Protein AF-A0A0F5JYS4-F1 (afdb_monomer_lite)

Sequence (80 aa):
MPWCAPMTVEEFHRRRTELLDLIEEIAGLEGWVDNDLYEVLRQAIDGPVSDLMPNLHYFREHVVQSRNRANSLDRSHRRI

Secondary structure (DSSP, 8-state):
---PPP--HHHHHHHHHHHHHHHHHHHHHHT--HHHHHHHHHHHHHS-GGGHHHHHHHHHHHHHHHHHHHHHHHHHHTT-

Foldseek 3Di:
DPDDDDDDPVRLVVLLVLLLVLLVLLCVLVVPDPVVSVVVNVCSVVDDSVCSVVSSVVSVVSNVVSVVVVVVVVVVVVPD

Radius of gyration: 15.45 Å; chains: 1; bounding box: 31×28×52 Å

pLDDT: mean 88.75, std 12.2, range [48.56, 97.94]

Organism: NCBI:txid28092

Structure (mmCIF, N/CA/C/O backbone):
data_AF-A0A0F5JYS4-F1
#
_entry.id   AF-A0A0F5JYS4-F1
#
loop_
_atom_site.group_PDB
_atom_site.id
_atom_site.type_symbol
_atom_site.label_atom_id
_atom_site.label_alt_id
_atom_site.label_comp_id
_atom_site.label_asym_id
_atom_site.label_entity_id
_atom_site.label_seq_id
_atom_site.pdbx_PDB_ins_code
_atom_site.Cartn_x
_atom_site.Cartn_y
_atom_site.Cartn_z
_atom_site.occupancy
_atom_site.B_iso_or_equiv
_atom_site.auth_seq_id
_atom_site.auth_comp_id
_atom_site.auth_asym_id
_atom_site.auth_atom_id
_atom_site.pdbx_PDB_model_num
ATOM 1 N N . MET A 1 1 ? -3.745 4.143 -24.898 1.00 48.56 1 MET A N 1
ATOM 2 C CA . MET A 1 1 ? -2.859 3.803 -23.765 1.00 48.56 1 MET A CA 1
ATOM 3 C C . MET A 1 1 ? -2.292 5.098 -23.215 1.00 48.56 1 MET A C 1
ATOM 5 O O . MET A 1 1 ? -1.645 5.792 -23.996 1.00 48.56 1 MET A O 1
ATOM 9 N N . PRO A 1 2 ? -2.570 5.494 -21.961 1.00 58.25 2 PRO A N 1
ATOM 10 C CA . PRO A 1 2 ? -1.928 6.673 -21.409 1.00 58.25 2 PRO A CA 1
ATOM 11 C C . PRO A 1 2 ? -0.483 6.290 -21.084 1.00 58.25 2 PRO A C 1
ATOM 13 O O . PRO A 1 2 ? -0.220 5.406 -20.273 1.00 58.25 2 PRO A O 1
ATOM 16 N N . TRP A 1 3 ? 0.444 6.899 -21.816 1.00 56.09 3 TRP A N 1
ATOM 17 C CA . TRP A 1 3 ? 1.882 6.774 -21.623 1.00 56.09 3 TRP A CA 1
ATOM 18 C C . TRP A 1 3 ? 2.244 7.189 -20.194 1.00 56.09 3 TRP A C 1
ATOM 20 O O . TRP A 1 3 ? 2.184 8.369 -19.856 1.00 56.09 3 TRP A O 1
ATOM 30 N N . CYS A 1 4 ? 2.624 6.234 -19.348 1.00 61.47 4 CYS A N 1
ATOM 31 C CA . CYS A 1 4 ? 3.329 6.574 -18.122 1.00 61.47 4 CYS A CA 1
ATOM 32 C C . CYS A 1 4 ? 4.741 7.034 -18.507 1.00 61.47 4 CYS A C 1
ATOM 34 O O . CYS A 1 4 ? 5.357 6.460 -19.409 1.00 61.47 4 CYS A O 1
ATOM 36 N N . ALA A 1 5 ? 5.253 8.070 -17.840 1.00 69.88 5 ALA A N 1
ATOM 37 C CA . ALA A 1 5 ? 6.647 8.460 -18.003 1.00 69.88 5 ALA A CA 1
ATOM 38 C C . ALA A 1 5 ? 7.553 7.242 -17.727 1.00 69.88 5 ALA A C 1
ATOM 40 O O . ALA A 1 5 ? 7.243 6.465 -16.812 1.00 69.88 5 ALA A O 1
ATOM 41 N N . PRO A 1 6 ? 8.637 7.049 -18.500 1.00 73.19 6 PRO A N 1
ATOM 42 C CA . PRO A 1 6 ? 9.559 5.945 -18.272 1.00 73.19 6 PRO A CA 1
ATOM 43 C C . PRO A 1 6 ? 10.066 5.982 -16.827 1.00 73.19 6 PRO A C 1
ATOM 45 O O . PRO A 1 6 ? 10.483 7.025 -16.323 1.00 73.19 6 PRO A O 1
ATOM 48 N N . MET A 1 7 ? 9.981 4.836 -16.156 1.00 85.69 7 MET A N 1
ATOM 49 C CA . MET A 1 7 ? 10.321 4.659 -14.748 1.00 85.69 7 MET A CA 1
ATOM 50 C C . MET A 1 7 ? 11.558 3.770 -14.639 1.00 85.69 7 MET A C 1
ATOM 52 O O . MET A 1 7 ? 11.678 2.788 -15.372 1.00 85.69 7 MET A O 1
ATOM 56 N N . THR A 1 8 ? 12.479 4.099 -13.734 1.00 91.75 8 THR A N 1
ATOM 57 C CA . THR A 1 8 ? 13.610 3.215 -13.427 1.00 91.75 8 THR A CA 1
ATOM 58 C C . THR A 1 8 ? 13.144 2.032 -12.576 1.00 91.75 8 THR A C 1
ATOM 60 O O . THR A 1 8 ? 12.116 2.094 -11.904 1.00 91.75 8 THR A O 1
ATOM 63 N N . VAL A 1 9 ? 13.916 0.945 -12.571 1.00 91.56 9 VAL A N 1
ATOM 64 C CA . VAL A 1 9 ? 13.629 -0.228 -11.725 1.00 91.56 9 VAL A CA 1
ATOM 65 C C . VAL A 1 9 ? 13.635 0.144 -10.237 1.00 91.56 9 VAL A C 1
ATOM 67 O O . VAL A 1 9 ? 12.778 -0.300 -9.481 1.00 91.56 9 VAL A O 1
ATOM 70 N N . GLU A 1 10 ? 14.556 1.013 -9.821 1.00 94.62 10 GLU A N 1
ATOM 71 C CA . GLU A 1 10 ? 14.615 1.532 -8.451 1.00 94.62 10 GLU A CA 1
ATOM 72 C C . GLU A 1 10 ? 13.353 2.321 -8.083 1.00 94.62 10 GLU A C 1
ATOM 74 O O . GLU A 1 10 ? 12.752 2.087 -7.035 1.00 94.62 10 GLU A O 1
ATOM 79 N N . GLU A 1 11 ? 12.902 3.205 -8.975 1.00 92.56 11 GLU A N 1
ATOM 80 C CA . GLU A 1 11 ? 11.680 3.979 -8.773 1.00 92.56 11 GLU A CA 1
ATOM 81 C C . GLU A 1 11 ? 10.451 3.069 -8.677 1.00 92.56 11 GLU A C 1
ATOM 83 O O . GLU A 1 11 ? 9.571 3.305 -7.848 1.00 92.56 11 GLU A O 1
ATOM 88 N N . PHE A 1 12 ? 10.414 2.005 -9.483 1.00 92.31 12 PHE A N 1
ATOM 89 C CA . PHE A 1 12 ? 9.370 0.989 -9.416 1.00 92.31 12 PHE A CA 1
ATOM 90 C C . PHE A 1 12 ? 9.351 0.289 -8.058 1.00 92.31 12 PHE A C 1
ATOM 92 O O . PHE A 1 12 ? 8.297 0.220 -7.429 1.00 92.31 12 PHE A O 1
ATOM 99 N N . HIS A 1 13 ? 10.501 -0.185 -7.572 1.00 94.00 13 HIS A N 1
ATOM 100 C CA . HIS A 1 13 ? 10.575 -0.841 -6.267 1.00 94.00 13 HIS A CA 1
ATOM 101 C C . HIS A 1 13 ? 10.181 0.099 -5.134 1.00 94.00 13 HIS A C 1
ATOM 103 O O . HIS A 1 13 ? 9.379 -0.290 -4.291 1.00 94.00 13 HIS A O 1
ATOM 109 N N . ARG A 1 14 ? 10.655 1.349 -5.157 1.00 95.69 14 ARG A N 1
ATOM 110 C CA . ARG A 1 14 ? 10.286 2.358 -4.159 1.00 95.69 14 ARG A CA 1
ATOM 111 C C . ARG A 1 14 ? 8.776 2.588 -4.112 1.00 95.69 14 ARG A C 1
ATOM 113 O O . ARG A 1 14 ? 8.182 2.571 -3.041 1.00 95.69 14 ARG A O 1
ATOM 120 N N . ARG A 1 15 ? 8.153 2.773 -5.277 1.00 95.12 15 ARG A N 1
ATOM 121 C CA . ARG A 1 15 ? 6.701 2.966 -5.406 1.00 95.12 15 ARG A CA 1
ATOM 122 C C . ARG A 1 15 ? 5.908 1.734 -4.995 1.00 95.12 15 ARG A C 1
ATOM 124 O O . ARG A 1 15 ? 4.833 1.862 -4.424 1.00 95.12 15 ARG A O 1
ATOM 131 N N . ARG A 1 16 ? 6.425 0.539 -5.277 1.00 95.38 16 ARG A N 1
ATOM 132 C CA . ARG A 1 16 ? 5.799 -0.711 -4.850 1.00 95.38 16 ARG A CA 1
ATOM 133 C C . ARG A 1 16 ? 5.860 -0.872 -3.336 1.00 95.38 16 ARG A C 1
ATOM 135 O O . ARG A 1 16 ? 4.843 -1.215 -2.758 1.00 95.38 16 ARG A O 1
ATOM 142 N N . THR A 1 17 ? 6.995 -0.589 -2.702 1.00 97.06 17 THR A N 1
ATOM 143 C CA . THR A 1 17 ? 7.098 -0.575 -1.236 1.00 97.06 17 THR A CA 1
ATOM 144 C C . THR A 1 17 ? 6.107 0.412 -0.633 1.00 97.06 17 THR A C 1
ATOM 146 O O . THR A 1 17 ? 5.329 0.022 0.225 1.00 97.06 17 THR A O 1
ATOM 149 N N . GLU A 1 18 ? 6.036 1.634 -1.168 1.00 97.38 18 GLU A N 1
ATOM 150 C CA . GLU A 1 18 ? 5.054 2.625 -0.716 1.00 97.38 18 GLU A CA 1
ATOM 151 C C . GLU A 1 18 ? 3.609 2.110 -0.824 1.00 97.38 18 GLU A C 1
ATOM 153 O O . GLU A 1 18 ? 2.803 2.327 0.076 1.00 97.38 18 GLU A O 1
ATOM 158 N N . LEU A 1 19 ? 3.266 1.415 -1.912 1.00 97.56 19 LEU A N 1
ATOM 159 C CA . LEU A 1 19 ? 1.937 0.831 -2.073 1.00 97.56 19 LEU A CA 1
ATOM 160 C C . LEU A 1 19 ? 1.634 -0.207 -0.982 1.00 97.56 19 LEU A C 1
ATOM 162 O O . LEU A 1 19 ? 0.529 -0.204 -0.448 1.00 97.56 19 LEU A O 1
ATOM 166 N N . LEU A 1 20 ? 2.591 -1.077 -0.652 1.00 97.62 20 LEU A N 1
ATOM 167 C CA . LEU A 1 20 ? 2.408 -2.088 0.394 1.00 97.62 20 LEU A CA 1
ATOM 168 C C . LEU A 1 20 ? 2.245 -1.434 1.772 1.00 97.62 20 LEU A C 1
ATOM 170 O O . LEU A 1 20 ? 1.309 -1.783 2.487 1.00 97.62 20 LEU A O 1
ATOM 174 N N . ASP A 1 21 ? 3.063 -0.427 2.087 1.00 97.94 21 ASP A N 1
ATOM 175 C CA . ASP A 1 21 ? 2.969 0.320 3.347 1.00 97.94 21 ASP A CA 1
ATOM 176 C C . ASP A 1 21 ? 1.585 0.980 3.506 1.00 97.94 21 ASP A C 1
ATOM 178 O O . ASP A 1 21 ? 0.979 0.937 4.577 1.00 97.94 21 ASP A O 1
ATOM 182 N N . LEU A 1 22 ? 1.041 1.561 2.429 1.00 97.75 22 LEU A N 1
ATOM 183 C CA . LEU A 1 22 ? -0.295 2.168 2.443 1.00 97.75 22 LEU A CA 1
ATOM 184 C C . LEU A 1 22 ? -1.417 1.134 2.629 1.00 97.75 22 LEU A C 1
ATOM 186 O O . LEU A 1 22 ? -2.420 1.441 3.276 1.00 97.75 22 LEU A O 1
ATOM 190 N N . ILE A 1 23 ? -1.267 -0.068 2.061 1.00 97.69 23 ILE A N 1
ATOM 191 C CA . ILE A 1 23 ? -2.228 -1.171 2.216 1.00 97.69 23 ILE A CA 1
ATOM 192 C C . ILE A 1 23 ? -2.233 -1.683 3.664 1.00 97.69 23 ILE A C 1
ATOM 194 O O . ILE A 1 23 ? -3.297 -1.892 4.245 1.00 97.69 23 ILE A O 1
ATOM 198 N N . GLU A 1 24 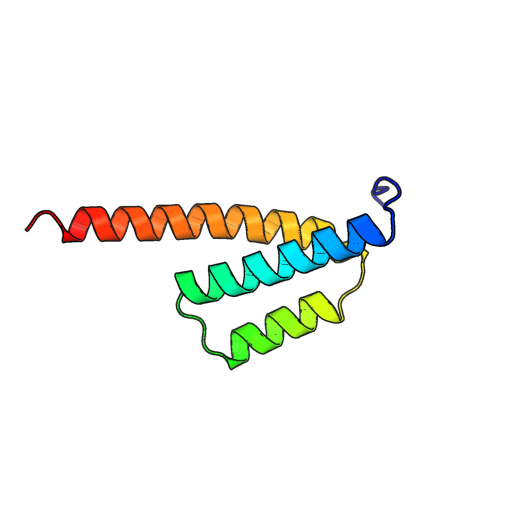? -1.063 -1.859 4.273 1.00 96.75 24 GLU A N 1
ATOM 199 C CA . GLU A 1 24 ? -0.971 -2.253 5.683 1.00 96.75 24 GLU A CA 1
ATOM 200 C C . GLU A 1 24 ? -1.554 -1.175 6.600 1.00 96.75 24 GLU A C 1
ATOM 202 O O . GLU A 1 24 ? -2.286 -1.471 7.548 1.00 96.75 24 GLU A O 1
ATOM 207 N N . GLU A 1 25 ? -1.287 0.094 6.291 1.00 96.31 25 GLU A N 1
ATOM 208 C CA . GLU A 1 25 ? -1.814 1.199 7.071 1.00 96.31 25 GLU A CA 1
ATOM 209 C C . GLU A 1 25 ? -3.346 1.269 7.022 1.00 96.31 25 GLU A C 1
ATOM 211 O O . GLU A 1 25 ? -3.988 1.392 8.070 1.00 96.31 25 GLU A O 1
ATOM 216 N N . ILE A 1 26 ? -3.948 1.196 5.829 1.00 95.88 26 ILE A N 1
ATOM 217 C CA . ILE A 1 26 ? -5.410 1.248 5.705 1.00 95.88 26 ILE A CA 1
ATOM 218 C C . ILE A 1 26 ? -6.060 0.051 6.405 1.00 95.88 26 ILE A C 1
ATOM 220 O O . ILE A 1 26 ? -7.051 0.231 7.111 1.00 95.88 26 ILE A O 1
ATOM 224 N N . ALA A 1 27 ? -5.455 -1.136 6.305 1.00 96.31 27 ALA A N 1
ATOM 225 C CA . ALA A 1 27 ? -5.927 -2.330 6.991 1.00 96.31 27 ALA A CA 1
ATOM 226 C C . ALA A 1 27 ? -5.944 -2.141 8.514 1.00 96.31 27 ALA A C 1
ATOM 228 O O . ALA A 1 27 ? -6.932 -2.478 9.167 1.00 96.31 27 ALA A O 1
ATOM 229 N N . GLY A 1 28 ? -4.896 -1.530 9.075 1.00 94.69 28 GLY A N 1
ATOM 230 C CA . GLY A 1 28 ? -4.844 -1.181 10.494 1.00 94.69 28 GLY A CA 1
ATOM 231 C C . GLY A 1 28 ? -5.876 -0.122 10.899 1.00 94.69 28 GLY A C 1
ATOM 232 O O . GLY A 1 28 ? -6.493 -0.235 11.958 1.00 94.69 28 GLY A O 1
ATOM 233 N N . LEU A 1 29 ? -6.098 0.894 10.059 1.00 93.12 29 LEU A N 1
ATOM 234 C CA . LEU A 1 29 ? -7.078 1.957 10.319 1.00 93.12 29 LEU A CA 1
ATOM 235 C C . LEU A 1 29 ? -8.529 1.461 10.265 1.00 93.12 29 LEU A C 1
ATOM 237 O O . LEU A 1 29 ? -9.380 1.983 10.987 1.00 93.12 29 LEU A O 1
ATOM 241 N N . GLU A 1 30 ? -8.818 0.487 9.408 1.00 92.44 30 GLU A N 1
ATOM 242 C CA . GLU A 1 30 ? -10.170 -0.028 9.177 1.00 92.44 30 GLU A CA 1
ATOM 243 C C . GLU A 1 30 ? -10.456 -1.3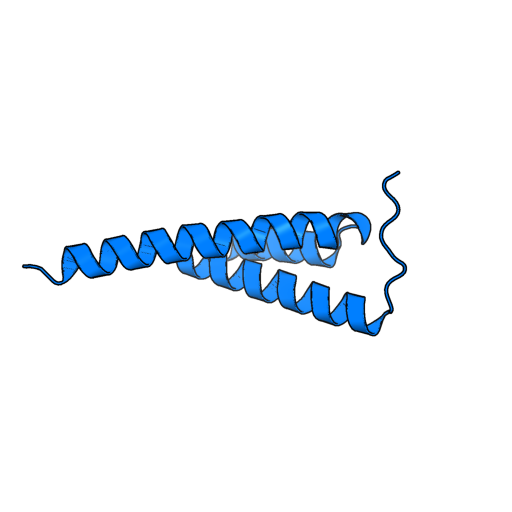50 9.893 1.00 92.44 30 GLU A C 1
ATOM 245 O O . GLU A 1 30 ? -11.606 -1.787 9.928 1.00 92.44 30 GLU A O 1
ATOM 250 N N . GLY A 1 31 ? -9.439 -1.960 10.505 1.00 94.25 31 GLY A N 1
ATOM 251 C CA . GLY A 1 31 ? -9.572 -3.219 11.232 1.00 94.25 31 GLY A CA 1
ATOM 252 C C . GLY A 1 31 ? -9.846 -4.403 10.310 1.00 94.25 31 GLY A C 1
ATOM 253 O O . GLY A 1 31 ? -10.690 -5.241 10.628 1.00 94.25 31 GLY A O 1
ATOM 254 N N . TRP A 1 32 ? -9.175 -4.453 9.157 1.00 95.88 32 TRP A N 1
ATOM 255 C CA . TRP A 1 32 ? -9.286 -5.585 8.239 1.00 95.88 32 TRP A CA 1
ATOM 256 C C . TRP A 1 32 ? -8.807 -6.873 8.912 1.00 95.88 32 TRP A C 1
ATO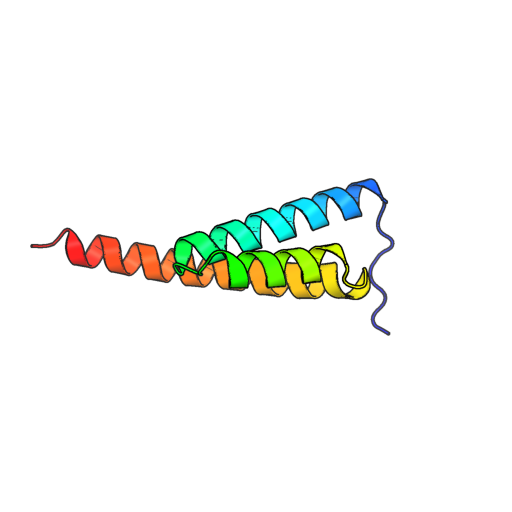M 258 O O . TRP A 1 32 ? -7.915 -6.858 9.762 1.00 95.88 32 TRP A O 1
ATOM 268 N N . VAL A 1 33 ? -9.389 -8.003 8.512 1.00 96.06 33 VAL A N 1
ATOM 269 C CA . VAL A 1 33 ? -8.896 -9.318 8.933 1.00 96.06 33 VAL A CA 1
ATOM 270 C C . VAL A 1 33 ? -7.669 -9.713 8.111 1.00 96.06 33 VAL A C 1
ATOM 272 O O . VAL A 1 33 ? -7.557 -9.353 6.939 1.00 96.06 33 VAL A O 1
ATOM 275 N N . ASP A 1 34 ? -6.772 -10.508 8.701 1.00 94.50 34 ASP A N 1
ATOM 276 C CA . ASP A 1 34 ? -5.496 -10.895 8.077 1.00 94.50 34 ASP A CA 1
ATOM 277 C C . ASP A 1 34 ? -5.656 -11.526 6.684 1.00 94.50 34 ASP A C 1
ATOM 279 O O . ASP A 1 34 ? -4.813 -11.319 5.812 1.00 94.50 34 ASP A O 1
ATOM 283 N N . ASN A 1 35 ? -6.743 -12.273 6.450 1.00 96.31 35 ASN A N 1
ATOM 284 C CA . ASN A 1 35 ? -7.009 -12.880 5.144 1.00 96.31 35 ASN A CA 1
ATOM 285 C C . ASN A 1 35 ? -7.255 -11.824 4.055 1.00 96.31 35 ASN A C 1
ATOM 287 O O . ASN A 1 35 ? -6.720 -11.946 2.956 1.00 96.31 35 ASN A O 1
ATOM 291 N N . ASP A 1 36 ? -8.010 -10.771 4.372 1.00 95.81 36 ASP A N 1
ATOM 292 C CA . ASP A 1 36 ? -8.321 -9.698 3.424 1.00 95.81 36 ASP A CA 1
ATOM 293 C C . ASP A 1 36 ? -7.058 -8.887 3.108 1.00 95.81 36 ASP A C 1
ATOM 295 O O . ASP A 1 36 ? -6.760 -8.613 1.944 1.00 95.81 36 ASP A O 1
ATOM 299 N N . LEU A 1 37 ? -6.256 -8.577 4.135 1.00 96.00 37 LEU A N 1
ATOM 300 C CA . LEU A 1 37 ? -4.955 -7.930 3.956 1.00 96.00 37 LEU A CA 1
ATOM 301 C C . LEU A 1 37 ? -4.037 -8.772 3.057 1.00 96.00 37 LEU A C 1
ATOM 303 O O . LEU A 1 37 ? -3.447 -8.252 2.109 1.00 96.00 37 LEU A O 1
ATOM 307 N N . TYR A 1 38 ? -3.942 -10.076 3.321 1.00 97.00 38 TYR A N 1
ATOM 308 C CA . TYR A 1 38 ? -3.110 -10.982 2.537 1.00 97.00 38 TYR A CA 1
ATOM 309 C C . TYR A 1 38 ? -3.528 -11.027 1.062 1.00 97.00 38 TYR A C 1
ATOM 311 O O . TYR A 1 38 ? -2.672 -10.949 0.177 1.00 97.00 38 TYR A O 1
ATOM 319 N N . GLU A 1 39 ? -4.827 -11.121 0.777 1.00 97.00 39 GLU A N 1
ATOM 320 C CA . GLU A 1 39 ? -5.333 -11.153 -0.597 1.00 97.00 39 GLU A CA 1
ATOM 321 C C . GLU A 1 39 ? -5.004 -9.867 -1.363 1.00 97.00 39 GLU A C 1
ATOM 323 O O . GLU A 1 39 ? -4.539 -9.931 -2.508 1.00 97.00 39 GLU A O 1
ATOM 328 N N . VAL A 1 40 ? -5.174 -8.708 -0.725 1.00 96.31 40 VAL A N 1
ATOM 329 C CA . VAL A 1 40 ? -4.881 -7.405 -1.336 1.00 96.31 40 VAL A CA 1
ATOM 330 C C . VAL A 1 40 ? -3.377 -7.216 -1.554 1.00 96.31 40 VAL A C 1
ATOM 332 O O . VAL A 1 40 ? -2.967 -6.800 -2.641 1.00 96.31 40 VAL A O 1
ATOM 335 N N . LEU A 1 41 ? -2.536 -7.582 -0.579 1.00 96.44 41 LEU A N 1
ATOM 336 C CA . LEU A 1 41 ? -1.076 -7.544 -0.728 1.00 96.44 41 LEU A CA 1
ATOM 337 C C . LEU A 1 41 ? -0.607 -8.463 -1.858 1.00 96.44 41 LEU A C 1
ATOM 339 O O . LEU A 1 41 ? 0.201 -8.053 -2.693 1.00 96.44 41 LEU A O 1
ATOM 343 N N . ARG A 1 42 ? -1.144 -9.687 -1.932 1.00 96.19 42 ARG A N 1
ATOM 344 C CA . ARG A 1 42 ? -0.824 -10.634 -3.006 1.00 96.19 42 ARG A CA 1
ATOM 345 C C . ARG A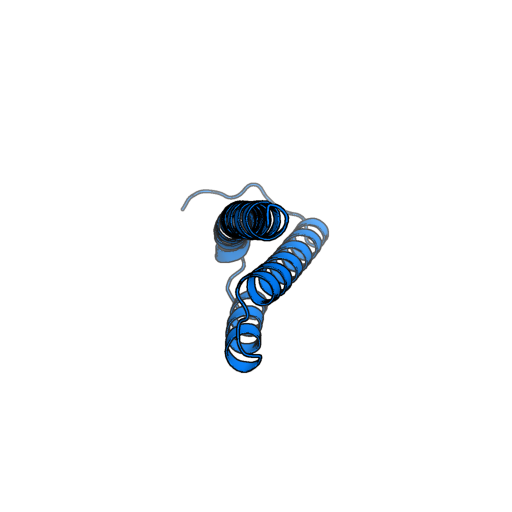 1 42 ? -1.170 -10.047 -4.372 1.00 96.19 42 ARG A C 1
ATOM 347 O O . ARG A 1 42 ? -0.343 -10.086 -5.278 1.00 96.19 42 ARG A O 1
ATOM 354 N N . GLN A 1 43 ? -2.346 -9.437 -4.514 1.00 94.31 43 GLN A N 1
ATOM 355 C CA . GLN A 1 43 ? -2.754 -8.792 -5.762 1.00 94.31 43 GLN A CA 1
ATOM 356 C C . GLN A 1 43 ? -1.854 -7.600 -6.129 1.00 94.31 43 GLN A C 1
ATOM 358 O O . GLN A 1 43 ? -1.515 -7.429 -7.298 1.00 94.31 43 GLN A O 1
ATOM 363 N N . ALA A 1 44 ? -1.423 -6.794 -5.154 1.00 94.50 44 ALA A N 1
ATOM 364 C CA . ALA A 1 44 ? -0.494 -5.686 -5.387 1.00 94.50 44 ALA A CA 1
ATOM 365 C C . ALA A 1 44 ? 0.920 -6.162 -5.781 1.00 94.50 44 ALA A C 1
ATOM 367 O O . ALA A 1 44 ? 1.636 -5.467 -6.506 1.00 94.50 44 ALA A O 1
ATOM 368 N N . ILE A 1 45 ? 1.325 -7.345 -5.312 1.00 94.12 45 ILE A N 1
ATOM 369 C CA . ILE A 1 45 ? 2.625 -7.962 -5.595 1.00 94.12 45 ILE A CA 1
ATOM 370 C C . ILE A 1 45 ? 2.642 -8.644 -6.970 1.00 94.12 45 ILE A C 1
ATOM 372 O O . ILE A 1 45 ? 3.607 -8.472 -7.722 1.00 94.12 45 ILE A O 1
ATOM 376 N N . ASP A 1 46 ? 1.605 -9.415 -7.280 1.00 94.38 46 ASP A N 1
ATOM 377 C CA . ASP A 1 46 ? 1.524 -10.244 -8.489 1.00 94.38 46 ASP A CA 1
ATOM 378 C C . ASP A 1 46 ? 0.876 -9.505 -9.672 1.00 94.38 46 ASP A C 1
ATOM 380 O O . ASP A 1 46 ? 0.907 -9.982 -10.809 1.00 94.38 46 ASP A O 1
ATOM 384 N N . GLY A 1 47 ? 0.272 -8.344 -9.411 1.00 91.00 47 GLY A N 1
ATOM 385 C CA . GLY A 1 47 ? -0.432 -7.540 -10.398 1.00 91.00 47 GLY A CA 1
ATOM 386 C C . GLY A 1 47 ? 0.478 -6.932 -11.472 1.00 91.00 47 GLY A C 1
ATOM 387 O O . GLY A 1 47 ? 1.700 -6.825 -11.313 1.00 91.00 47 GLY A O 1
ATOM 388 N N . PRO A 1 48 ? -0.106 -6.499 -12.600 1.00 92.19 48 PRO A N 1
ATOM 389 C CA . PRO A 1 48 ? 0.651 -5.875 -13.670 1.00 92.19 48 PRO A CA 1
ATOM 390 C C . PRO A 1 48 ? 1.189 -4.503 -13.241 1.00 92.19 48 PRO A C 1
ATOM 392 O O . PRO A 1 48 ? 0.549 -3.742 -12.519 1.00 92.19 48 PRO A O 1
ATOM 395 N N . VAL A 1 49 ? 2.360 -4.132 -13.767 1.00 88.44 49 VAL A N 1
ATOM 396 C CA . VAL A 1 49 ? 3.018 -2.840 -13.475 1.00 88.44 49 VAL A CA 1
ATOM 397 C C . VAL A 1 49 ? 2.130 -1.636 -13.824 1.00 88.44 49 VAL A C 1
ATOM 399 O O . VAL A 1 49 ? 2.256 -0.579 -13.207 1.00 88.44 49 VAL A O 1
ATOM 402 N N . SER A 1 50 ? 1.212 -1.791 -14.785 1.00 88.69 50 SER A N 1
ATOM 403 C CA . SER A 1 50 ? 0.226 -0.768 -15.153 1.00 88.69 50 SER A CA 1
ATOM 404 C C . SER A 1 50 ? -0.655 -0.323 -13.989 1.00 88.69 50 SER A C 1
ATOM 406 O O . SER A 1 50 ? -1.105 0.821 -13.982 1.00 88.69 50 SER A O 1
ATOM 408 N N . ASP A 1 51 ? -0.868 -1.199 -13.009 1.00 91.56 51 ASP A N 1
ATOM 409 C CA . ASP A 1 51 ? -1.804 -0.968 -11.912 1.00 91.56 51 ASP A CA 1
ATOM 410 C C . ASP A 1 51 ? -1.133 -0.250 -10.739 1.00 91.56 51 ASP A C 1
ATOM 412 O O . ASP A 1 51 ? -1.817 0.323 -9.897 1.00 91.56 51 ASP A O 1
ATOM 416 N N . LEU A 1 52 ? 0.204 -0.193 -10.711 1.00 92.50 52 LEU A N 1
ATOM 417 C CA . LEU A 1 52 ? 0.965 0.422 -9.624 1.00 92.50 52 LEU A CA 1
ATOM 418 C C . LEU A 1 52 ? 0.552 1.877 -9.373 1.00 92.50 52 LEU A C 1
ATOM 420 O O . LEU A 1 52 ? 0.296 2.263 -8.236 1.00 92.50 52 LEU A O 1
ATOM 424 N N . MET A 1 53 ? 0.489 2.694 -10.428 1.00 93.25 53 MET A N 1
ATOM 425 C CA . MET A 1 53 ? 0.171 4.118 -10.291 1.00 93.25 53 MET A CA 1
ATOM 426 C C . MET A 1 53 ? -1.303 4.367 -9.928 1.00 93.25 53 MET A C 1
ATOM 428 O O . MET A 1 53 ? -1.537 5.149 -9.004 1.00 93.25 53 MET A O 1
ATOM 432 N N . PRO A 1 54 ? -2.292 3.720 -10.584 1.00 93.69 54 PRO A N 1
ATOM 433 C CA . PRO A 1 54 ? -3.685 3.771 -10.144 1.00 93.69 54 PRO A CA 1
ATOM 434 C C . PRO A 1 54 ? -3.877 3.330 -8.689 1.00 93.69 54 PRO A C 1
ATOM 436 O O . PRO A 1 54 ? -4.525 4.043 -7.926 1.00 93.69 54 PRO A O 1
ATOM 439 N N . ASN A 1 55 ? -3.261 2.216 -8.284 1.00 94.69 55 ASN A N 1
ATOM 440 C CA . ASN A 1 55 ? -3.370 1.704 -6.920 1.00 94.69 55 ASN A CA 1
ATOM 441 C C . ASN A 1 55 ? -2.751 2.680 -5.916 1.00 94.69 55 ASN A C 1
ATOM 443 O O . ASN A 1 55 ? -3.388 3.018 -4.926 1.00 94.69 55 ASN A O 1
ATOM 447 N N . LEU A 1 56 ? -1.557 3.214 -6.192 1.00 95.25 56 LEU A N 1
ATOM 448 C CA . LEU A 1 56 ? -0.940 4.233 -5.338 1.00 95.25 56 LEU A CA 1
ATOM 449 C C . LEU A 1 56 ? -1.832 5.457 -5.151 1.00 95.25 56 LEU A C 1
ATOM 451 O O . LEU A 1 56 ? -1.952 5.966 -4.040 1.00 95.25 56 LEU A O 1
ATOM 455 N N . HIS A 1 57 ? -2.446 5.950 -6.226 1.00 94.94 57 HIS A N 1
ATOM 456 C CA . HIS A 1 57 ? -3.354 7.086 -6.134 1.00 94.94 57 HIS A CA 1
ATOM 457 C C . HIS A 1 57 ? -4.562 6.760 -5.249 1.00 94.94 57 HIS A C 1
ATOM 459 O O . HIS A 1 57 ? -4.832 7.500 -4.304 1.00 94.94 57 HIS A O 1
ATOM 465 N N . TYR A 1 58 ? -5.209 5.620 -5.503 1.00 95.44 58 TYR A N 1
ATOM 466 C CA . TYR A 1 58 ? -6.352 5.144 -4.731 1.00 95.44 58 TYR A CA 1
ATOM 467 C C . TYR A 1 58 ? -6.026 5.001 -3.236 1.00 95.44 58 TYR A C 1
ATOM 469 O O . TYR A 1 58 ? -6.691 5.607 -2.397 1.00 95.44 58 TYR A O 1
ATOM 477 N N . PHE A 1 59 ? -4.968 4.263 -2.888 1.00 96.19 59 PHE A N 1
ATOM 478 C CA . PHE A 1 59 ? -4.627 4.003 -1.488 1.00 96.19 59 PHE A CA 1
ATOM 479 C C . PHE A 1 59 ? -4.138 5.257 -0.753 1.00 96.19 59 PHE A C 1
ATOM 481 O O . PHE A 1 59 ? -4.484 5.442 0.412 1.00 96.19 59 PHE A O 1
ATOM 488 N N . ARG A 1 60 ? -3.416 6.175 -1.415 1.00 96.69 60 ARG A N 1
ATOM 489 C CA . ARG A 1 60 ? -3.048 7.470 -0.808 1.00 96.69 60 ARG A CA 1
ATOM 490 C C . ARG A 1 60 ? -4.280 8.280 -0.416 1.00 96.69 60 ARG A C 1
ATOM 492 O O . ARG A 1 60 ? -4.342 8.802 0.697 1.00 96.69 60 ARG A O 1
ATOM 499 N N . GLU A 1 61 ? -5.253 8.398 -1.319 1.00 96.19 61 GLU A N 1
ATOM 500 C CA . GLU A 1 61 ? -6.498 9.110 -1.024 1.00 96.19 61 GLU A CA 1
ATOM 501 C C . GLU A 1 61 ? -7.278 8.421 0.095 1.00 96.19 61 GLU A C 1
ATOM 503 O O . GLU A 1 61 ? -7.769 9.089 1.010 1.00 96.19 61 GLU A O 1
ATOM 508 N N . HIS A 1 62 ? -7.334 7.091 0.063 1.00 94.56 62 HIS A N 1
ATOM 509 C CA . HIS A 1 62 ? -8.076 6.320 1.046 1.00 94.56 62 HIS A CA 1
ATOM 510 C C . HIS A 1 62 ? -7.484 6.444 2.455 1.00 94.56 62 HIS A C 1
ATOM 512 O O . HIS A 1 62 ? -8.226 6.701 3.404 1.00 94.56 62 HIS A O 1
ATOM 518 N N . VAL A 1 63 ? -6.156 6.365 2.594 1.00 95.12 63 VAL A N 1
ATOM 519 C CA . VAL A 1 63 ? -5.463 6.535 3.883 1.00 95.12 63 VAL A CA 1
ATOM 520 C C . VAL A 1 63 ? -5.724 7.923 4.462 1.00 95.12 63 VAL A C 1
ATOM 522 O O . VAL A 1 63 ? -6.029 8.052 5.649 1.00 95.12 63 VAL A O 1
ATOM 525 N N . VAL A 1 64 ? -5.672 8.979 3.642 1.00 94.25 64 VAL A N 1
ATOM 526 C CA . VAL A 1 64 ? -5.985 10.343 4.101 1.00 94.25 64 VAL A CA 1
ATOM 527 C C . VAL A 1 64 ? -7.416 10.427 4.640 1.00 94.25 64 VAL A C 1
ATOM 529 O O . VAL A 1 64 ? -7.641 11.003 5.709 1.00 94.25 64 VAL A O 1
ATOM 532 N N . GLN A 1 65 ? -8.386 9.834 3.943 1.00 93.56 65 GLN A N 1
ATOM 533 C CA . GLN A 1 65 ? -9.783 9.821 4.379 1.00 93.56 65 GLN A CA 1
ATOM 534 C C . GLN A 1 65 ? -9.971 9.036 5.686 1.00 93.56 65 GLN A C 1
ATOM 536 O O . GLN A 1 65 ? -10.593 9.548 6.624 1.00 93.56 65 GLN A O 1
ATOM 541 N N . SER A 1 66 ? -9.389 7.841 5.791 1.00 92.12 66 SER A N 1
ATOM 542 C CA . SER A 1 66 ? -9.535 6.977 6.967 1.00 92.12 66 SER A CA 1
ATOM 543 C C . SER A 1 66 ? -8.817 7.552 8.194 1.00 92.12 66 SER A C 1
ATOM 545 O O . SER A 1 66 ? -9.394 7.564 9.284 1.00 92.12 66 SER A O 1
ATOM 547 N N . ARG A 1 67 ? -7.648 8.192 8.027 1.00 91.00 67 ARG A N 1
ATOM 548 C CA . ARG A 1 67 ? -6.990 8.980 9.091 1.00 91.00 67 ARG A CA 1
ATOM 549 C C . ARG A 1 67 ? -7.870 10.121 9.592 1.00 91.00 67 ARG A C 1
ATOM 551 O O . ARG A 1 67 ? -8.011 10.316 10.799 1.00 91.00 67 ARG A O 1
ATOM 558 N N . ASN A 1 68 ? -8.472 10.890 8.684 1.00 91.50 68 ASN A N 1
ATOM 559 C CA . ASN A 1 68 ? -9.351 12.000 9.060 1.00 91.50 68 ASN A CA 1
ATOM 560 C C . ASN A 1 68 ? -10.562 11.506 9.858 1.00 91.50 68 ASN A C 1
ATOM 562 O O . ASN A 1 68 ? -10.927 12.109 10.873 1.00 91.50 68 ASN A O 1
ATOM 566 N N . ARG A 1 69 ? -11.143 10.375 9.446 1.00 86.69 69 ARG A N 1
ATOM 567 C CA . ARG A 1 69 ? -12.240 9.726 10.163 1.00 86.69 69 ARG A CA 1
ATOM 568 C C . ARG A 1 69 ? -11.805 9.276 11.558 1.00 86.69 69 ARG A C 1
ATOM 570 O O . ARG A 1 69 ? -12.458 9.661 12.528 1.00 86.69 69 ARG A O 1
ATOM 577 N N . ALA A 1 70 ? -10.690 8.560 11.682 1.00 84.94 70 ALA A N 1
ATOM 578 C CA . ALA A 1 70 ? -10.155 8.111 12.970 1.00 84.94 70 ALA A CA 1
ATOM 579 C C . ALA A 1 70 ? -9.887 9.288 13.930 1.00 84.94 70 ALA A C 1
ATOM 581 O O . ALA A 1 70 ? -10.332 9.282 15.079 1.00 84.94 70 ALA A O 1
ATOM 582 N N . ASN A 1 71 ? -9.266 10.359 13.430 1.00 84.56 71 ASN A N 1
ATOM 583 C CA . ASN A 1 71 ? -8.985 11.568 14.208 1.00 84.56 71 ASN A CA 1
ATOM 584 C C . ASN A 1 71 ? -10.261 12.283 14.688 1.00 84.56 71 ASN A C 1
ATOM 586 O O . ASN A 1 71 ? -10.281 12.853 15.781 1.00 84.56 71 ASN A O 1
ATOM 590 N N . SER A 1 72 ? -11.335 12.274 13.892 1.00 82.00 72 SER A N 1
ATOM 591 C CA . SER A 1 72 ? -12.625 12.852 14.303 1.00 82.00 72 SER A CA 1
ATOM 592 C C . SER A 1 72 ? -13.302 12.053 15.426 1.00 82.00 72 SER A C 1
ATOM 594 O O . SER A 1 72 ? -13.947 12.637 16.304 1.00 82.00 72 SER A O 1
ATOM 596 N N . LEU A 1 73 ? -13.102 10.732 15.445 1.00 78.44 73 LEU A N 1
ATOM 597 C CA . LEU A 1 73 ? -13.645 9.838 16.466 1.00 78.44 73 LEU A CA 1
ATOM 598 C C . LEU A 1 73 ? -12.891 9.975 17.797 1.00 78.44 73 LEU A C 1
ATOM 600 O O . LEU A 1 73 ? -13.539 10.063 18.838 1.00 78.44 73 LEU A O 1
ATOM 604 N N . ASP A 1 74 ? -11.557 10.075 17.788 1.00 75.94 74 ASP A N 1
ATOM 605 C CA . ASP A 1 74 ? -10.755 10.292 19.013 1.00 75.94 74 ASP A CA 1
ATOM 606 C C . ASP A 1 74 ? -11.109 11.626 19.696 1.00 75.94 74 ASP A C 1
ATOM 608 O O . ASP A 1 74 ? -11.330 11.689 20.907 1.00 75.94 74 ASP A O 1
ATOM 612 N N . ARG A 1 75 ? -11.271 12.701 18.913 1.00 73.31 75 ARG A N 1
ATOM 613 C CA . ARG A 1 75 ? -11.646 14.024 19.448 1.00 73.31 75 ARG A CA 1
ATOM 614 C C . ARG A 1 75 ? -13.040 14.054 20.069 1.00 73.31 75 ARG A C 1
ATOM 616 O O . ARG A 1 75 ? -13.261 14.825 21.002 1.00 73.31 75 ARG A O 1
ATOM 623 N N . SER A 1 76 ? -13.964 13.247 19.552 1.00 70.50 76 SER A N 1
ATOM 624 C CA . SER A 1 76 ? -15.318 13.124 20.102 1.00 70.50 76 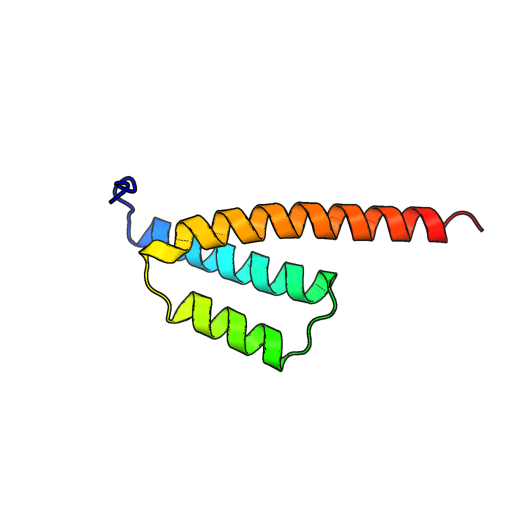SER A CA 1
ATOM 625 C C . SER A 1 76 ? -15.320 12.375 21.437 1.00 70.50 76 SER A C 1
ATOM 627 O O . SER A 1 76 ? -16.034 12.772 22.353 1.00 70.50 76 SER A O 1
ATOM 629 N N . HIS A 1 77 ? -14.478 11.345 21.581 1.00 61.06 77 HIS A N 1
ATOM 630 C CA . HIS A 1 77 ? -14.399 10.536 22.801 1.00 61.06 77 HIS A CA 1
ATOM 631 C C . HIS A 1 77 ? -13.688 11.229 23.976 1.00 61.06 77 HIS A C 1
ATOM 633 O O . HIS A 1 77 ? -14.014 10.942 25.120 1.00 61.06 77 HIS A O 1
ATOM 639 N N . ARG A 1 78 ? -12.762 12.172 23.739 1.00 67.00 78 ARG A N 1
ATOM 640 C CA . ARG A 1 78 ? -12.056 12.903 24.820 1.00 67.00 78 ARG A CA 1
ATOM 641 C C . ARG A 1 78 ? -12.848 14.046 25.476 1.00 67.00 78 ARG A C 1
ATOM 643 O O . ARG A 1 78 ? -12.292 14.755 26.309 1.00 67.00 78 ARG A O 1
ATOM 650 N N . ARG A 1 79 ? -14.097 14.298 25.071 1.00 59.41 79 ARG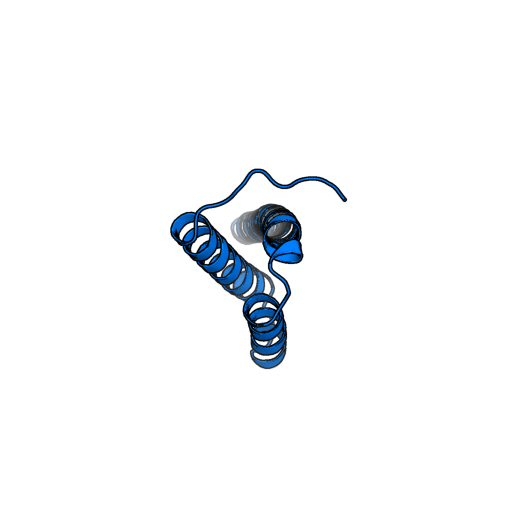 A N 1
ATOM 651 C CA . ARG A 1 79 ? -14.911 15.442 25.541 1.00 59.41 79 ARG A CA 1
ATOM 652 C C . ARG A 1 79 ? -15.981 15.086 26.591 1.00 59.41 79 ARG A C 1
ATOM 654 O O . ARG A 1 79 ? -16.910 15.872 26.767 1.00 59.41 79 ARG A O 1
ATOM 661 N N . ILE A 1 80 ? -15.859 13.951 27.277 1.00 49.88 80 ILE A N 1
ATOM 662 C CA . ILE A 1 80 ? -16.755 13.501 28.362 1.00 49.88 80 ILE A CA 1
ATOM 663 C C . ILE A 1 80 ? -15.905 13.231 29.601 1.00 49.88 80 ILE A C 1
ATOM 665 O O . ILE A 1 80 ? -16.340 13.634 30.701 1.00 49.88 80 ILE A O 1
#